Protein AF-A0A132C243-F1 (afdb_monomer_lite)

Sequence (145 aa):
MGDIHWPGAERLWHAFDAANEGDSNLQENRQPAGSPTVVGPYQDGQHPKQIEAVRATGAGSAQVLVYGVVPQVMPALWGISVFRWDSNIRESTILGLVGAGGIGLKLNASMAVLAWDQVTVILLLILTTVVVSEWISAVIRRAII

InterPro domains:
  IPR000515 ABC transporter type 1, transmembrane domain MetI-like [cd06261] (50-132)
  IPR035906 MetI-like superfamily [G3DSA:1.10.3720.10] (44-144)
  IPR035906 MetI-like superfamily [SSF161098] (47-136)

Radius of gyration: 33.77 Å; chains: 1; bounding box: 64×80×65 Å

Secondary structure (DSSP, 8-state):
------TTHHHHHHHHHHHH---GGGTTT---SS------TT-S-S---HHHHHHHTT--HHHHIIIIIHHHHHHHHHHHHHHHHHHHHHHHHHHHHTTS-SHHHHHHHHHHTT-HHHHHHHHHHHHHHHHHHHHHHHHHHHHH-

Structure (mmCIF, N/CA/C/O backbone):
data_AF-A0A132C243-F1
#
_entry.id   AF-A0A132C243-F1
#
loop_
_atom_site.group_PDB
_atom_site.id
_atom_site.type_symbol
_atom_site.label_atom_id
_atom_site.label_alt_id
_atom_site.label_comp_id
_atom_site.label_asym_id
_atom_site.label_entity_id
_atom_site.label_seq_id
_atom_site.pdbx_PDB_ins_code
_atom_site.Cartn_x
_atom_site.Cartn_y
_atom_site.Cartn_z
_atom_site.occupancy
_atom_site.B_iso_or_equiv
_atom_site.auth_seq_id
_atom_site.auth_comp_id
_atom_site.auth_asym_id
_atom_site.auth_atom_id
_atom_site.pdbx_PDB_model_num
ATOM 1 N N . MET A 1 1 ? -38.855 70.342 3.850 1.00 48.38 1 MET A N 1
ATOM 2 C CA . MET A 1 1 ? -37.907 69.213 3.870 1.00 48.38 1 MET A CA 1
ATOM 3 C C . MET A 1 1 ? -38.742 67.968 4.073 1.00 48.38 1 MET A C 1
ATOM 5 O O . MET A 1 1 ? -39.415 67.917 5.085 1.00 48.38 1 MET A O 1
ATOM 9 N N . GLY A 1 2 ? -38.829 67.096 3.067 1.00 49.22 2 GLY A N 1
ATOM 10 C CA . GLY A 1 2 ? -39.725 65.938 3.089 1.00 49.22 2 GLY A CA 1
ATOM 11 C C . GLY A 1 2 ? -39.096 64.760 3.823 1.00 49.22 2 GLY A C 1
ATOM 12 O O . GLY A 1 2 ? -37.981 64.348 3.512 1.00 49.22 2 GLY A O 1
ATOM 13 N N . ASP A 1 3 ? -39.823 64.267 4.807 1.00 59.41 3 ASP A N 1
ATOM 14 C CA . ASP A 1 3 ? -39.499 63.173 5.706 1.00 59.41 3 ASP A CA 1
ATOM 15 C C . ASP A 1 3 ? -39.452 61.864 4.905 1.00 59.41 3 ASP A C 1
ATOM 17 O O . ASP A 1 3 ? -40.457 61.388 4.375 1.00 59.41 3 ASP A O 1
ATOM 21 N N . ILE A 1 4 ? -38.259 61.281 4.778 1.00 62.72 4 ILE A N 1
ATOM 22 C CA . ILE A 1 4 ? -38.074 59.979 4.131 1.00 62.72 4 ILE A CA 1
ATOM 23 C C . ILE A 1 4 ? -38.494 58.904 5.142 1.00 62.72 4 ILE A C 1
ATOM 25 O O . ILE A 1 4 ? -37.678 58.369 5.890 1.00 62.72 4 ILE A O 1
ATOM 29 N N . HIS A 1 5 ? -39.796 58.625 5.200 1.00 68.38 5 HIS A N 1
ATOM 30 C CA . HIS A 1 5 ? -40.377 57.536 5.979 1.00 68.38 5 HIS A CA 1
ATOM 31 C C . HIS A 1 5 ? -40.028 56.192 5.319 1.00 68.38 5 HIS A C 1
ATOM 33 O O . HIS A 1 5 ? -40.632 55.801 4.322 1.00 68.38 5 HIS A O 1
ATOM 39 N N . TRP A 1 6 ? -39.025 55.495 5.858 1.00 70.88 6 TRP A N 1
ATOM 40 C CA . TRP A 1 6 ? -38.677 54.126 5.467 1.00 70.88 6 TRP A CA 1
ATOM 41 C C . TRP A 1 6 ? -39.608 53.121 6.173 1.00 70.88 6 TRP A C 1
ATOM 43 O O . TRP A 1 6 ? -39.522 52.978 7.398 1.00 70.88 6 TRP A O 1
ATOM 53 N N . PRO A 1 7 ? -40.476 52.388 5.445 1.00 68.94 7 PRO A N 1
ATOM 54 C CA . PRO A 1 7 ? -41.415 51.451 6.051 1.00 68.94 7 PRO A CA 1
ATOM 55 C C . PRO A 1 7 ? -40.676 50.302 6.745 1.00 68.94 7 PRO A C 1
ATOM 57 O O . PRO A 1 7 ? -39.995 49.500 6.106 1.00 68.94 7 PRO A O 1
ATOM 60 N N . GLY A 1 8 ? -40.830 50.199 8.065 1.00 70.50 8 GLY A N 1
ATOM 61 C CA . GLY A 1 8 ? -40.246 49.122 8.867 1.00 70.50 8 GLY A CA 1
ATOM 62 C C . GLY A 1 8 ? -38.968 49.472 9.630 1.00 70.50 8 GLY A C 1
ATOM 63 O O . GLY A 1 8 ? -38.463 48.594 10.326 1.00 70.50 8 GLY A O 1
ATOM 64 N N . ALA A 1 9 ? -38.485 50.719 9.574 1.00 73.06 9 ALA A N 1
ATOM 65 C CA . ALA A 1 9 ? -37.389 51.179 10.434 1.00 73.06 9 ALA A CA 1
ATOM 66 C C . ALA A 1 9 ? -37.731 51.032 11.932 1.00 73.06 9 ALA A C 1
ATOM 68 O O . ALA A 1 9 ? -36.889 50.621 12.722 1.00 73.06 9 ALA A O 1
ATOM 69 N N . GLU A 1 10 ? -38.995 51.245 12.305 1.00 76.69 10 GLU A N 1
ATOM 70 C CA . GLU A 1 10 ? -39.507 51.057 13.673 1.00 76.69 10 GLU A CA 1
ATOM 71 C C . GLU A 1 10 ? -39.312 49.623 14.188 1.00 76.69 10 GLU A C 1
ATOM 73 O O . GLU A 1 10 ? -38.980 49.412 15.351 1.00 76.69 10 GLU A O 1
ATOM 78 N N . ARG A 1 11 ? -39.412 48.617 13.307 1.00 75.62 11 ARG A N 1
ATOM 79 C CA . ARG A 1 11 ? -39.174 47.213 13.683 1.00 75.62 11 ARG A CA 1
ATOM 80 C C . ARG A 1 11 ? -37.708 46.936 13.999 1.00 75.62 11 ARG A C 1
ATOM 82 O O . ARG A 1 11 ? -37.425 46.059 14.806 1.00 75.62 11 ARG A O 1
ATOM 89 N N . LEU A 1 12 ? -36.792 47.662 13.361 1.00 72.06 12 LEU A N 1
ATOM 90 C CA . LEU A 1 12 ? -35.359 47.529 13.615 1.00 72.06 12 LEU A CA 1
ATOM 91 C C . LEU A 1 12 ? -34.976 48.193 14.939 1.00 72.06 12 LEU A C 1
ATOM 93 O O . LEU A 1 12 ? -34.175 47.628 15.676 1.00 72.06 12 LEU A O 1
ATOM 97 N N . TRP A 1 13 ? -35.597 49.328 15.271 1.00 69.94 13 TRP A N 1
ATOM 98 C CA . TRP A 1 13 ? -35.396 49.990 16.561 1.00 69.94 13 TRP A CA 1
ATOM 99 C C . TRP A 1 13 ? -35.910 49.138 17.724 1.00 69.94 13 TRP A C 1
ATOM 101 O O . TRP A 1 13 ? -35.157 48.877 18.655 1.00 69.94 13 TRP A O 1
ATOM 111 N N . HIS A 1 14 ? -37.118 48.575 17.617 1.00 68.88 14 HIS A N 1
ATOM 112 C CA . HIS A 1 14 ? -37.644 47.668 18.644 1.00 68.88 14 HIS A CA 1
ATOM 113 C C . HIS A 1 14 ? -36.859 46.353 18.767 1.00 68.88 14 HIS A C 1
ATOM 115 O O . HIS A 1 14 ? -36.723 45.824 19.867 1.00 68.88 14 HIS A O 1
ATOM 121 N N . ALA A 1 15 ? -36.320 45.817 17.665 1.00 67.06 15 ALA A N 1
ATOM 122 C CA . ALA A 1 15 ? -35.469 44.625 17.711 1.00 67.06 15 ALA A CA 1
ATOM 123 C C . ALA A 1 15 ? -34.108 44.903 18.370 1.00 67.06 15 ALA A C 1
ATOM 125 O O . ALA A 1 15 ? -33.545 44.017 19.011 1.00 67.06 15 ALA A O 1
ATOM 126 N N . PHE A 1 16 ? -33.587 46.122 18.217 1.00 69.31 16 PHE A N 1
ATOM 127 C CA . PHE A 1 16 ? -32.362 46.559 18.874 1.00 69.31 16 PHE A CA 1
ATOM 128 C C . PHE A 1 16 ? -32.583 46.823 20.372 1.00 69.31 16 PHE A C 1
ATOM 130 O O . PHE A 1 16 ? -31.788 46.350 21.180 1.00 69.31 16 PHE A O 1
ATOM 137 N N . ASP A 1 17 ? -33.689 47.475 20.750 1.00 70.81 17 ASP A N 1
ATOM 138 C CA . ASP A 1 17 ? -34.053 47.692 22.158 1.00 70.81 17 ASP A CA 1
ATOM 139 C C . ASP A 1 17 ? -34.284 46.366 22.889 1.00 70.81 17 ASP A C 1
ATOM 141 O O . ASP A 1 17 ? -33.701 46.147 23.944 1.00 70.81 17 ASP A O 1
ATOM 145 N N . ALA A 1 18 ? -35.005 45.416 22.283 1.00 64.12 18 ALA A N 1
ATOM 146 C CA . ALA A 1 18 ? -35.213 44.084 22.859 1.00 64.12 18 ALA A CA 1
ATOM 147 C C . ALA A 1 18 ? -33.917 43.258 22.993 1.00 64.12 18 ALA A C 1
ATOM 149 O O . ALA A 1 18 ? -33.842 42.354 23.822 1.00 64.12 18 ALA A O 1
ATOM 150 N N . ALA A 1 19 ? -32.897 43.539 22.175 1.00 67.19 19 ALA A N 1
ATOM 151 C CA . ALA A 1 19 ? -31.582 42.911 22.301 1.00 67.19 19 ALA A CA 1
ATOM 152 C C . ALA A 1 19 ? -30.716 43.562 23.394 1.00 67.19 19 ALA A C 1
ATOM 154 O O . ALA A 1 19 ? -29.785 42.926 23.889 1.00 67.19 19 ALA A O 1
ATOM 155 N N . ASN A 1 20 ? -31.005 44.816 23.755 1.00 63.91 20 ASN A N 1
ATOM 156 C CA . ASN A 1 20 ? -30.242 45.596 24.727 1.00 63.91 20 ASN A CA 1
ATOM 157 C C . ASN A 1 20 ? -30.922 45.657 26.112 1.00 63.91 20 ASN A C 1
ATOM 159 O O . ASN A 1 20 ? -30.259 45.887 27.124 1.00 63.91 20 ASN A O 1
ATOM 163 N N . GLU A 1 21 ? -32.227 45.394 26.177 1.00 70.62 21 GLU A N 1
ATOM 164 C CA . GLU A 1 21 ? -32.988 45.177 27.404 1.00 70.62 21 GLU A CA 1
ATOM 165 C C . GLU A 1 21 ? -32.738 43.757 27.915 1.00 70.62 21 GLU A C 1
ATOM 167 O O . GLU A 1 21 ? -33.419 42.789 27.581 1.00 70.62 21 GLU A O 1
ATOM 172 N N . GLY A 1 22 ? -31.710 43.631 28.753 1.00 65.81 22 GLY A N 1
ATOM 173 C CA . GLY A 1 22 ? -31.485 42.447 29.570 1.00 65.81 22 GLY A CA 1
ATOM 174 C C . GLY A 1 22 ? -32.585 42.291 30.619 1.00 65.81 22 GLY A C 1
ATOM 175 O O . GLY A 1 22 ? -32.364 42.599 31.788 1.00 65.81 22 GLY A O 1
ATOM 176 N N . ASP A 1 23 ? -33.764 41.814 30.216 1.00 59.62 23 ASP A N 1
ATOM 177 C CA . ASP A 1 23 ? -34.828 41.459 31.151 1.00 59.62 23 ASP A CA 1
ATOM 178 C C . ASP A 1 23 ? -34.440 40.176 31.903 1.00 59.62 23 ASP A C 1
ATOM 180 O O . ASP A 1 23 ? -34.613 39.042 31.437 1.00 59.62 23 ASP A O 1
ATOM 184 N N . SER A 1 24 ? -33.876 40.368 33.095 1.00 57.06 24 SER A N 1
ATOM 185 C CA . SER A 1 24 ? -33.484 39.310 34.025 1.00 57.06 24 SER A CA 1
ATOM 186 C C . SER A 1 24 ? -34.663 38.452 34.500 1.00 57.06 24 SER A C 1
ATOM 188 O O . SER A 1 24 ? -34.438 37.402 35.098 1.00 57.06 24 SER A O 1
ATOM 190 N N . ASN A 1 25 ? -35.911 38.841 34.212 1.00 54.59 25 ASN A N 1
ATOM 191 C CA . ASN A 1 25 ? -37.110 38.177 34.723 1.00 54.59 25 ASN A CA 1
ATOM 192 C C . ASN A 1 25 ? -37.681 37.091 33.788 1.00 54.59 25 ASN A C 1
ATOM 194 O O . ASN A 1 25 ? -38.571 36.344 34.193 1.00 54.59 25 ASN A O 1
ATOM 198 N N . LEU A 1 26 ? -37.153 36.915 32.568 1.00 55.47 26 LEU A N 1
ATOM 199 C CA . LEU A 1 26 ? -37.622 35.872 31.629 1.00 55.47 26 LEU A CA 1
ATOM 200 C C . LEU A 1 26 ? -36.968 34.489 31.826 1.00 55.47 26 LEU A C 1
ATOM 202 O O . LEU A 1 26 ? -37.307 33.528 31.118 1.00 55.47 26 LEU A O 1
ATOM 206 N N . GLN A 1 27 ? -36.032 34.381 32.773 1.00 52.34 27 GLN A N 1
ATOM 207 C CA . GLN A 1 27 ? -35.331 33.134 33.104 1.00 52.34 27 GLN A CA 1
ATOM 208 C C . GLN A 1 27 ? -35.818 32.482 34.407 1.00 52.34 27 GLN A C 1
ATOM 210 O O . GLN A 1 27 ? -35.645 31.277 34.569 1.00 52.34 27 GLN A O 1
ATOM 215 N N . GLU A 1 28 ? -36.473 33.224 35.304 1.00 58.25 28 GLU A N 1
ATOM 216 C CA . GLU A 1 28 ? -36.833 32.715 36.637 1.00 58.25 28 GLU A CA 1
ATOM 217 C C . GLU A 1 28 ? -38.142 31.903 36.655 1.00 58.25 28 GLU A C 1
ATOM 219 O O . GLU A 1 28 ? -38.310 31.017 37.486 1.00 58.25 28 GLU A O 1
ATOM 224 N N . ASN A 1 29 ? -39.043 32.110 35.688 1.00 54.16 29 ASN A N 1
ATOM 225 C CA . ASN A 1 29 ? -40.365 31.468 35.672 1.00 54.16 29 ASN A CA 1
ATOM 226 C C . ASN A 1 29 ? -40.594 30.546 34.458 1.00 54.16 29 ASN A C 1
ATOM 228 O O . ASN A 1 29 ? -41.642 30.574 33.814 1.00 54.16 29 ASN A O 1
ATOM 232 N N . ARG A 1 30 ? -39.587 29.736 34.104 1.00 59.97 30 ARG A N 1
ATOM 233 C CA . ARG A 1 30 ? -39.693 28.688 33.065 1.00 59.97 30 ARG A CA 1
ATOM 234 C C . ARG A 1 30 ? -39.241 27.310 33.547 1.00 59.97 30 ARG A C 1
ATOM 236 O O . ARG A 1 30 ? -38.636 26.548 32.797 1.00 59.97 30 ARG A O 1
ATOM 243 N N . GLN A 1 31 ? -39.579 26.955 34.782 1.00 61.28 31 GLN A N 1
ATOM 244 C CA . GLN A 1 31 ? -39.563 25.555 35.207 1.00 61.28 31 GLN A CA 1
ATOM 245 C C . GLN A 1 31 ? -40.964 24.956 35.049 1.00 61.28 31 GLN A C 1
ATOM 247 O O . GLN A 1 31 ? -41.847 25.254 35.851 1.00 61.28 31 GLN A O 1
ATOM 252 N N . PRO A 1 32 ? -41.210 24.125 34.017 1.00 56.03 32 PRO A N 1
ATOM 253 C CA . PRO A 1 32 ? -42.441 23.356 33.957 1.00 56.03 32 PRO A CA 1
ATOM 254 C C . PRO A 1 32 ? -42.432 22.315 35.083 1.00 56.03 32 PRO A C 1
ATOM 256 O O . PRO A 1 32 ? -41.505 21.510 35.202 1.00 56.03 32 PRO A O 1
ATOM 259 N N . ALA A 1 33 ? -43.471 22.339 35.918 1.00 59.31 33 ALA A N 1
ATOM 260 C CA . ALA A 1 33 ? -43.759 21.284 36.878 1.00 59.31 33 ALA A CA 1
ATOM 261 C C . ALA A 1 33 ? -43.896 19.949 36.124 1.00 59.31 33 ALA A C 1
ATOM 263 O O . ALA A 1 33 ? -44.807 19.779 35.315 1.00 59.31 33 ALA A O 1
ATOM 264 N N . GLY A 1 34 ? -42.960 19.030 36.370 1.00 63.50 34 GLY A N 1
ATOM 265 C CA . GLY A 1 34 ? -42.828 17.781 35.621 1.00 63.50 34 GLY A CA 1
ATOM 266 C C . GLY A 1 34 ? -41.849 17.913 34.461 1.00 63.50 34 GLY A C 1
ATOM 267 O O . GLY A 1 34 ? -42.237 17.824 33.299 1.00 63.50 34 GLY A O 1
ATOM 268 N N . SER A 1 35 ? -40.567 18.108 34.772 1.00 51.81 35 SER A N 1
ATOM 269 C CA . SER A 1 35 ? -39.507 17.905 33.792 1.00 51.81 35 SER A CA 1
ATOM 270 C C . SER A 1 35 ? -39.629 16.477 33.246 1.00 51.81 35 SER A C 1
ATOM 272 O O . SER A 1 35 ? -39.547 15.523 34.027 1.00 51.81 35 SER A O 1
ATOM 274 N N . PRO A 1 36 ? -39.811 16.282 31.925 1.00 58.88 36 PRO A N 1
ATOM 275 C CA . PRO A 1 36 ? -39.450 15.011 31.330 1.00 58.88 36 PRO A CA 1
ATOM 276 C C . PRO A 1 36 ? -38.001 14.796 31.750 1.00 58.88 36 PRO A C 1
ATOM 278 O O . PRO A 1 36 ? -37.162 15.676 31.531 1.00 58.88 36 PRO A O 1
ATOM 281 N N . THR A 1 37 ? -37.718 13.685 32.428 1.00 60.38 37 THR A N 1
ATOM 282 C CA . THR A 1 37 ? -36.350 13.203 32.591 1.00 60.38 37 THR A CA 1
ATOM 283 C C . THR A 1 37 ? -35.666 13.422 31.255 1.00 60.38 37 THR A C 1
ATOM 285 O O . THR A 1 37 ? -36.175 12.968 30.232 1.00 60.38 37 THR A O 1
ATOM 288 N N . VAL A 1 38 ? -34.592 14.210 31.234 1.00 56.34 38 VAL A N 1
ATOM 289 C CA . VAL A 1 38 ? -33.822 14.436 30.015 1.00 56.34 38 VAL A CA 1
ATOM 290 C C . VAL A 1 38 ? -33.256 13.073 29.645 1.00 56.34 38 VAL A C 1
ATOM 292 O O 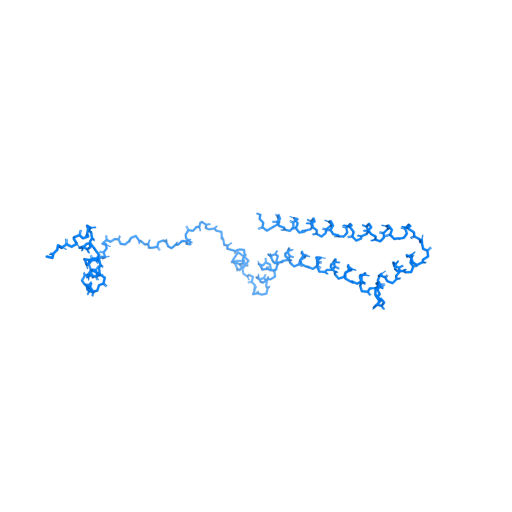. VAL A 1 38 ? -32.222 12.647 30.154 1.00 56.34 38 VAL A O 1
ATOM 295 N N . VAL A 1 39 ? -34.005 12.336 28.828 1.00 59.00 39 VAL A N 1
ATOM 296 C CA . VAL A 1 39 ? -33.573 11.118 28.167 1.00 59.00 39 VAL A CA 1
ATOM 297 C C . VAL A 1 39 ? -32.527 11.615 27.183 1.00 59.00 39 VAL A C 1
ATOM 299 O O . VAL A 1 39 ? -32.838 12.038 26.073 1.00 59.00 39 VAL A O 1
ATOM 302 N N . GLY A 1 40 ? -31.283 11.700 27.657 1.00 60.78 40 GLY A N 1
ATOM 303 C CA . GLY A 1 40 ? -30.151 12.027 26.808 1.00 60.78 40 GLY A CA 1
ATOM 304 C C . GLY A 1 40 ? -30.107 11.055 25.623 1.00 60.78 40 GLY A C 1
ATOM 305 O O . GLY A 1 40 ? -30.584 9.923 25.746 1.00 60.78 40 GLY A O 1
ATOM 306 N N . PRO A 1 41 ? -29.516 11.449 24.487 1.00 57.88 41 PRO A N 1
ATOM 307 C CA . PRO A 1 41 ? -29.538 10.690 23.230 1.00 57.88 41 PRO A CA 1
ATOM 308 C C . PRO A 1 41 ? -28.769 9.348 23.262 1.00 57.88 41 PRO A C 1
ATOM 310 O O . PRO A 1 41 ? -28.444 8.799 22.219 1.00 57.88 41 PRO A O 1
ATOM 313 N N . TYR A 1 42 ? -28.476 8.803 24.446 1.00 60.38 42 TYR A N 1
ATOM 314 C CA . TYR A 1 42 ? -27.812 7.514 24.663 1.00 60.38 42 TYR A CA 1
ATOM 315 C C . TYR A 1 42 ? -28.753 6.433 25.203 1.00 60.38 42 TYR A C 1
ATOM 317 O O . TYR A 1 42 ? -28.296 5.391 25.659 1.00 60.38 42 TYR A O 1
ATOM 325 N N . GLN A 1 43 ? -30.063 6.669 25.174 1.00 53.84 43 GLN A N 1
ATOM 326 C CA . GLN A 1 43 ? -31.062 5.623 25.396 1.00 53.84 43 GLN A CA 1
ATOM 327 C C . GLN A 1 43 ? -31.441 5.026 24.036 1.00 53.84 43 GLN A C 1
ATOM 329 O O . GLN A 1 43 ? -32.598 5.047 23.631 1.00 53.84 43 GLN A O 1
ATOM 334 N N . ASP A 1 44 ? -30.425 4.558 23.310 1.00 48.78 44 ASP A N 1
ATOM 335 C CA . ASP A 1 44 ? -30.596 3.659 22.174 1.00 48.78 44 ASP A CA 1
ATOM 336 C C . ASP A 1 44 ? -30.286 2.236 22.659 1.00 48.78 44 ASP A C 1
ATOM 338 O O . ASP A 1 44 ? -29.408 2.024 23.500 1.00 48.78 44 ASP A O 1
ATOM 342 N N . GLY A 1 45 ? -31.082 1.272 22.215 1.00 49.50 45 GLY A N 1
ATOM 343 C CA . GLY A 1 45 ? -31.177 -0.068 22.777 1.00 49.50 45 GLY A CA 1
ATOM 344 C C . GLY A 1 45 ? -29.835 -0.796 22.865 1.00 49.50 45 GLY A C 1
ATOM 345 O O . GLY A 1 45 ? -29.232 -1.132 21.858 1.00 49.50 45 GLY A O 1
ATOM 346 N N . GLN A 1 46 ? -29.411 -1.069 24.101 1.00 49.03 46 GLN A N 1
ATOM 347 C CA . GLN A 1 46 ? -28.684 -2.263 24.561 1.00 49.03 46 GLN A CA 1
ATOM 348 C C . GLN A 1 46 ? -27.856 -3.025 23.499 1.00 49.03 46 GLN A C 1
ATOM 350 O O . GLN A 1 46 ? -28.043 -4.221 23.290 1.00 49.03 46 GLN A O 1
ATOM 355 N N . HIS A 1 47 ? -26.868 -2.366 22.894 1.00 50.50 47 HIS A N 1
ATOM 356 C CA . HIS A 1 47 ? -25.717 -3.038 22.300 1.00 50.50 47 HIS A CA 1
ATOM 357 C C . HIS A 1 47 ? -24.454 -2.379 22.860 1.00 50.50 47 HIS A C 1
ATOM 359 O O . HIS A 1 47 ? -24.169 -1.232 22.512 1.00 50.50 47 HIS A O 1
ATOM 365 N N . PRO A 1 48 ? -23.704 -3.045 23.760 1.00 58.16 48 PRO A N 1
ATOM 366 C CA . PRO A 1 48 ? -22.452 -2.485 24.255 1.00 58.16 48 PRO A CA 1
ATOM 367 C C . PRO A 1 48 ? -21.536 -2.202 23.061 1.00 58.16 48 PRO A C 1
ATOM 369 O O . PRO A 1 48 ? -21.407 -3.052 22.171 1.00 58.16 48 PRO A O 1
ATOM 372 N N . LYS A 1 49 ? -20.886 -1.025 23.021 1.00 66.06 49 LYS A N 1
ATOM 373 C CA . LYS A 1 49 ? -19.857 -0.765 21.999 1.00 66.06 49 LYS A CA 1
ATOM 374 C C . LYS A 1 49 ? -18.867 -1.931 22.059 1.00 66.06 49 LYS A C 1
ATOM 376 O O . LYS A 1 49 ? -18.574 -2.403 23.150 1.00 66.06 49 LYS A O 1
ATOM 381 N N . GLN A 1 50 ? -18.360 -2.433 20.929 1.00 68.12 50 GLN A N 1
ATOM 382 C CA . GLN A 1 50 ? -17.553 -3.676 20.878 1.00 68.12 50 GLN A CA 1
ATOM 383 C C . GLN A 1 50 ? -16.458 -3.753 21.971 1.00 68.12 50 GLN A C 1
ATOM 385 O O . GLN A 1 50 ? -16.205 -4.811 22.539 1.00 68.12 50 GLN A O 1
ATOM 390 N N . ILE A 1 51 ? -15.879 -2.607 22.338 1.00 69.94 51 ILE A N 1
ATOM 391 C CA . ILE A 1 51 ? -14.913 -2.435 23.433 1.00 69.94 51 ILE A CA 1
ATOM 392 C C . ILE A 1 51 ? -15.528 -2.718 24.825 1.00 69.94 51 ILE A C 1
ATOM 394 O O . ILE A 1 51 ? -14.925 -3.410 25.644 1.00 69.94 51 ILE A O 1
ATOM 398 N N . GLU A 1 52 ? -16.729 -2.208 25.103 1.00 71.88 52 GLU A N 1
ATOM 399 C CA . GLU A 1 52 ? -17.503 -2.463 26.329 1.00 71.88 52 GLU A CA 1
ATOM 400 C C . GLU A 1 52 ? -17.995 -3.910 26.400 1.00 71.88 52 GLU A C 1
ATOM 402 O O . GLU A 1 52 ? -18.014 -4.486 27.485 1.00 71.88 52 GLU A O 1
ATOM 407 N N . ALA A 1 53 ? -18.308 -4.526 25.256 1.00 71.44 53 ALA A N 1
ATOM 408 C CA . ALA A 1 53 ? -18.702 -5.932 25.184 1.00 71.44 53 ALA A CA 1
ATOM 409 C C . ALA A 1 53 ? -17.547 -6.858 25.604 1.00 71.44 53 ALA A C 1
ATOM 411 O O . ALA A 1 53 ? -17.733 -7.741 26.436 1.00 71.44 53 ALA A O 1
ATOM 412 N N . VAL A 1 54 ? -16.332 -6.605 25.098 1.00 73.38 54 VAL A N 1
ATOM 413 C CA . VAL A 1 54 ? -15.117 -7.336 25.504 1.00 73.38 54 VAL A CA 1
ATOM 414 C C . VAL A 1 54 ? -14.778 -7.064 26.973 1.00 73.38 54 VAL A C 1
ATOM 416 O O . VAL A 1 54 ? -14.355 -7.961 27.694 1.00 73.38 54 VAL A O 1
ATOM 419 N N . ARG A 1 55 ? -15.004 -5.844 27.472 1.00 74.75 55 ARG A N 1
ATOM 420 C CA . ARG A 1 55 ? -14.798 -5.530 28.895 1.00 74.75 55 ARG A CA 1
ATOM 421 C C . ARG A 1 55 ? -15.805 -6.252 29.803 1.00 74.75 55 ARG A C 1
ATOM 423 O O . ARG A 1 55 ? -15.427 -6.688 30.888 1.00 74.75 55 ARG A O 1
ATOM 430 N N . ALA A 1 56 ? -17.052 -6.422 29.360 1.00 75.62 56 ALA A N 1
ATOM 431 C CA . ALA A 1 56 ? -18.108 -7.106 30.110 1.00 75.62 56 ALA A CA 1
ATOM 432 C C . ALA A 1 56 ? -17.841 -8.610 30.317 1.00 75.62 56 ALA A C 1
ATOM 434 O O . ALA A 1 56 ? -18.380 -9.193 31.254 1.00 75.62 56 ALA A O 1
ATOM 435 N N . THR A 1 57 ? -16.963 -9.233 29.520 1.00 78.12 57 THR A N 1
ATOM 436 C CA . THR A 1 57 ? -16.532 -10.630 29.727 1.00 78.12 57 THR A CA 1
ATOM 437 C C . THR A 1 57 ? -15.432 -10.782 30.787 1.00 78.12 57 THR A C 1
ATOM 439 O O . THR A 1 57 ? -14.904 -11.878 30.957 1.00 78.12 57 THR A O 1
ATOM 44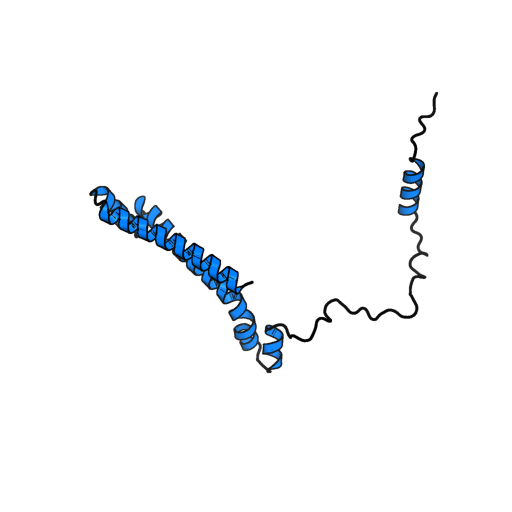2 N N . GLY A 1 58 ? -15.035 -9.702 31.474 1.00 78.56 58 GLY A N 1
ATOM 443 C CA . GLY A 1 58 ? -13.940 -9.708 32.455 1.00 78.56 58 GLY A CA 1
ATOM 444 C C . GLY A 1 58 ? -12.538 -9.600 31.841 1.00 78.56 58 GLY A C 1
ATOM 445 O O . GLY A 1 58 ? -11.550 -9.888 32.514 1.00 78.56 58 GLY A O 1
ATOM 446 N N . ALA A 1 59 ? -12.431 -9.198 30.570 1.00 79.12 59 ALA A N 1
ATOM 447 C CA . ALA A 1 59 ? -11.158 -9.079 29.865 1.00 79.12 59 ALA A CA 1
ATOM 448 C C . ALA A 1 59 ? -10.283 -7.941 30.427 1.00 79.12 59 ALA A C 1
ATOM 450 O O . ALA A 1 59 ? -10.751 -6.822 30.656 1.00 79.12 59 ALA A O 1
ATOM 451 N N . GLY A 1 60 ? -8.983 -8.203 30.600 1.00 83.31 60 GLY A N 1
ATOM 452 C CA . GLY A 1 60 ? -8.011 -7.187 31.019 1.00 83.31 60 GLY A CA 1
ATOM 453 C C . GLY A 1 60 ? -7.766 -6.113 29.948 1.00 83.31 60 GLY A C 1
ATOM 454 O O . GLY A 1 60 ? -8.067 -6.305 28.770 1.00 83.31 60 GLY A O 1
ATOM 455 N N . SER A 1 61 ? -7.160 -4.981 30.322 1.00 79.06 61 SER A N 1
ATOM 456 C CA . SER A 1 61 ? -6.970 -3.819 29.430 1.00 79.06 61 SER A CA 1
ATOM 457 C C . SER A 1 61 ? -6.250 -4.140 28.111 1.00 79.06 61 SER A C 1
ATOM 459 O O . SER A 1 61 ? -6.616 -3.608 27.066 1.00 79.06 61 SER A O 1
ATOM 461 N N . ALA A 1 62 ? -5.265 -5.045 28.131 1.00 82.88 62 ALA A N 1
ATOM 462 C CA . ALA A 1 62 ? -4.565 -5.487 26.922 1.00 82.88 62 ALA A CA 1
ATOM 463 C C . ALA A 1 62 ? -5.469 -6.309 25.986 1.00 82.88 62 ALA A C 1
ATOM 465 O O . ALA A 1 62 ? -5.397 -6.180 24.767 1.00 82.88 62 ALA A O 1
ATOM 466 N N . GLN A 1 63 ? -6.361 -7.121 26.550 1.00 80.38 63 GLN A N 1
ATOM 467 C CA . GLN A 1 63 ? -7.297 -7.947 25.795 1.00 80.38 63 GLN A CA 1
ATOM 468 C C . GLN A 1 63 ? -8.412 -7.085 25.181 1.00 80.38 63 GLN A C 1
ATOM 470 O O . GLN A 1 63 ? -8.783 -7.288 24.031 1.00 80.38 63 GLN A O 1
ATOM 475 N N . VAL A 1 64 ? -8.862 -6.044 25.883 1.00 82.81 64 VAL A N 1
ATOM 476 C CA . VAL A 1 64 ? -9.773 -5.033 25.322 1.00 82.81 64 VAL A CA 1
ATOM 477 C C . VAL A 1 64 ? -9.128 -4.281 24.151 1.00 82.81 64 VAL A C 1
ATOM 479 O O . VAL A 1 64 ? -9.785 -4.044 23.142 1.00 82.81 64 VAL A O 1
ATOM 482 N N . LEU A 1 65 ? -7.836 -3.947 24.231 1.00 81.62 65 LEU A N 1
ATOM 483 C CA . LEU A 1 65 ? -7.125 -3.302 23.123 1.00 81.62 65 LEU A CA 1
ATOM 484 C C . LEU A 1 65 ? -7.026 -4.226 21.898 1.00 81.62 65 LEU A C 1
ATOM 486 O O . LEU A 1 65 ? -7.400 -3.836 20.793 1.00 81.62 65 LEU A O 1
ATOM 490 N N . VAL A 1 66 ? -6.557 -5.460 22.095 1.00 85.69 66 VAL A N 1
ATOM 491 C CA . VAL A 1 66 ? -6.316 -6.418 21.003 1.00 85.69 66 VAL A CA 1
ATOM 492 C C . VAL A 1 66 ? -7.611 -6.931 20.375 1.00 85.69 66 VAL A C 1
ATOM 494 O O . VAL A 1 66 ? -7.662 -7.098 19.166 1.00 85.69 66 VAL A O 1
ATOM 497 N N . TYR A 1 67 ? -8.665 -7.166 21.154 1.00 82.38 67 TYR A N 1
ATOM 498 C CA . TYR A 1 67 ? -9.913 -7.736 20.629 1.00 82.38 67 TYR A CA 1
ATOM 499 C C . TYR A 1 67 ? -11.017 -6.701 20.412 1.00 82.38 67 TYR A C 1
ATOM 501 O O . TYR A 1 67 ? -11.946 -6.958 19.656 1.00 82.38 67 TYR A O 1
ATOM 509 N N . GLY A 1 68 ? -10.920 -5.530 21.041 1.00 80.12 68 GLY A N 1
ATOM 510 C CA . GLY A 1 68 ? -11.876 -4.439 20.866 1.00 80.12 68 GLY A CA 1
ATOM 511 C C . GLY A 1 68 ? -11.437 -3.410 19.828 1.00 80.12 68 GLY A C 1
ATOM 512 O O . GLY A 1 68 ? -12.270 -2.957 19.059 1.00 80.12 68 GLY A O 1
ATOM 513 N N . VAL A 1 69 ? -10.151 -3.039 19.780 1.00 81.12 69 VAL A N 1
ATOM 514 C CA . VAL A 1 69 ? -9.680 -1.889 18.978 1.00 81.12 69 VAL A CA 1
ATOM 515 C C . VAL A 1 69 ? -8.893 -2.320 17.743 1.00 81.12 69 VAL A C 1
ATOM 517 O O . VAL A 1 69 ? -9.156 -1.835 16.645 1.00 81.12 69 VAL A O 1
ATOM 520 N N . VAL A 1 70 ? -7.945 -3.250 17.887 1.00 85.19 70 VAL A N 1
ATOM 521 C CA . VAL A 1 70 ? -7.105 -3.721 16.769 1.00 85.19 70 VAL A CA 1
ATOM 522 C C . VAL A 1 70 ? -7.928 -4.208 15.564 1.00 85.19 70 VAL A C 1
ATOM 524 O O . VAL A 1 70 ? -7.690 -3.692 14.473 1.00 85.19 70 VAL A O 1
ATOM 527 N N . PRO A 1 71 ? -8.920 -5.114 15.688 1.00 83.12 71 PRO A N 1
ATOM 528 C CA . PRO A 1 71 ? -9.689 -5.581 14.532 1.00 83.12 71 PRO A CA 1
ATOM 529 C C . PRO A 1 71 ? -10.447 -4.463 13.804 1.00 83.12 71 PRO A C 1
ATOM 531 O O . PRO A 1 71 ? -10.697 -4.596 12.611 1.00 83.12 71 PRO A O 1
ATOM 534 N N . GLN A 1 72 ? -10.756 -3.350 14.477 1.00 81.88 72 GLN A N 1
ATOM 535 C CA . GLN A 1 72 ? -11.416 -2.197 13.858 1.00 81.88 72 GLN A CA 1
ATOM 536 C C . GLN A 1 72 ? -10.457 -1.385 12.974 1.00 81.88 72 GLN A C 1
ATOM 538 O O . GLN A 1 72 ? -10.857 -0.884 11.926 1.00 81.88 72 GLN A O 1
ATOM 543 N N . VAL A 1 73 ? -9.182 -1.265 13.361 1.00 83.31 73 VAL A N 1
ATOM 544 C CA . VAL A 1 73 ? -8.175 -0.481 12.614 1.00 83.31 73 VAL A CA 1
ATOM 545 C C . VAL A 1 73 ? -7.367 -1.317 11.617 1.00 83.31 73 VAL A C 1
ATOM 547 O O . VAL A 1 73 ? -6.789 -0.771 10.677 1.00 83.31 73 VAL A O 1
ATOM 550 N N . MET A 1 74 ? -7.340 -2.642 11.785 1.00 85.19 74 MET A N 1
ATOM 551 C CA . MET A 1 74 ? -6.600 -3.573 10.925 1.00 85.19 74 MET A CA 1
ATOM 552 C C . MET A 1 74 ? -6.954 -3.466 9.432 1.00 85.19 74 MET A C 1
ATOM 554 O O . MET A 1 74 ? -6.018 -3.413 8.632 1.00 85.19 74 MET A O 1
ATOM 558 N N . PRO A 1 75 ? -8.235 -3.379 9.012 1.00 81.94 75 PRO A N 1
ATOM 559 C CA . PRO A 1 75 ? -8.576 -3.205 7.599 1.00 81.94 75 PRO A CA 1
ATOM 560 C C . PRO A 1 75 ? -7.955 -1.940 6.992 1.00 81.94 75 PRO A C 1
ATOM 562 O O . PRO A 1 75 ? -7.388 -1.989 5.903 1.00 81.94 75 PRO A O 1
ATOM 565 N N . ALA A 1 76 ? -7.983 -0.820 7.721 1.00 82.44 76 ALA A N 1
ATOM 566 C CA . ALA A 1 76 ? -7.390 0.438 7.272 1.00 82.44 76 ALA A CA 1
ATOM 567 C C . ALA A 1 76 ? -5.854 0.361 7.192 1.00 82.44 76 ALA A C 1
ATOM 569 O O . ALA A 1 76 ? -5.258 0.835 6.222 1.00 82.44 76 ALA A O 1
ATOM 570 N N . LEU A 1 77 ? -5.209 -0.278 8.176 1.00 86.88 77 LEU A N 1
ATOM 571 C CA . LEU A 1 77 ? -3.757 -0.487 8.183 1.00 86.88 77 LEU A CA 1
ATOM 572 C C . LEU A 1 77 ? -3.291 -1.366 7.020 1.00 86.88 77 LEU A C 1
ATOM 574 O O . LEU A 1 77 ? -2.270 -1.066 6.399 1.00 86.88 77 LEU A O 1
ATOM 578 N N . TRP A 1 78 ? -4.034 -2.422 6.688 1.00 85.50 78 TRP A N 1
ATOM 579 C CA . TRP A 1 78 ? -3.731 -3.246 5.519 1.00 85.50 78 TRP A CA 1
ATOM 580 C C . TRP A 1 78 ? -3.841 -2.451 4.219 1.00 85.50 78 TRP A C 1
ATOM 582 O O . TRP A 1 78 ? -2.919 -2.501 3.406 1.00 85.50 78 TRP A O 1
ATOM 592 N N . GLY A 1 79 ? -4.899 -1.653 4.056 1.00 82.81 79 GLY A N 1
ATOM 593 C CA . GLY A 1 79 ? -5.071 -0.809 2.870 1.00 82.81 79 GLY A CA 1
ATOM 594 C C . GLY A 1 79 ? -3.933 0.173 2.674 1.00 82.81 79 GLY A C 1
ATOM 595 O O . GLY A 1 79 ? -3.334 0.225 1.601 1.00 82.81 79 GLY A O 1
ATOM 596 N N . ILE A 1 80 ? -3.581 0.905 3.733 1.00 83.69 80 ILE A N 1
ATOM 597 C CA . ILE A 1 80 ? -2.517 1.904 3.642 1.00 83.69 80 ILE A CA 1
ATOM 598 C C . ILE A 1 80 ? -1.144 1.255 3.432 1.00 83.69 80 ILE A C 1
ATOM 600 O O . ILE A 1 80 ? -0.308 1.806 2.722 1.00 83.69 80 ILE A O 1
ATOM 604 N N . SER A 1 81 ? -0.910 0.068 3.999 1.00 89.06 81 SER A N 1
ATOM 605 C CA . SER A 1 81 ? 0.353 -0.659 3.834 1.00 89.06 81 SER A CA 1
ATOM 606 C C . SER A 1 81 ? 0.537 -1.154 2.402 1.00 89.06 81 SER A C 1
ATOM 608 O O . SER A 1 81 ? 1.603 -0.949 1.823 1.00 89.06 81 SER A O 1
ATOM 610 N N . VAL A 1 82 ? -0.502 -1.754 1.810 1.00 85.81 82 VAL A N 1
ATOM 611 C CA . VAL A 1 82 ? -0.447 -2.237 0.422 1.00 85.81 82 VAL A CA 1
ATOM 612 C C . VAL A 1 82 ? -0.309 -1.075 -0.557 1.00 85.81 82 VAL A C 1
ATOM 614 O O . VAL A 1 82 ? 0.550 -1.126 -1.436 1.00 85.81 82 VAL A O 1
ATOM 617 N N . PHE A 1 83 ? -1.079 -0.001 -0.362 1.00 82.50 83 PHE A N 1
ATOM 618 C CA . PHE A 1 83 ? -0.974 1.208 -1.177 1.00 82.50 83 PHE A CA 1
ATOM 619 C C . PHE A 1 83 ? 0.448 1.790 -1.157 1.00 82.50 83 PHE A C 1
ATOM 621 O O . PHE A 1 83 ? 1.027 2.079 -2.204 1.00 82.50 83 PHE A O 1
ATOM 628 N N . ARG A 1 84 ? 1.052 1.919 0.033 1.00 88.56 84 ARG A N 1
ATOM 629 C CA . ARG A 1 84 ? 2.423 2.436 0.163 1.00 88.56 84 ARG A CA 1
ATOM 630 C C . ARG A 1 84 ? 3.457 1.507 -0.463 1.00 88.56 84 ARG A C 1
ATOM 632 O O . ARG A 1 84 ? 4.413 1.990 -1.061 1.00 88.56 84 ARG A O 1
ATOM 639 N N . TRP A 1 85 ? 3.288 0.195 -0.326 1.00 88.69 85 TRP A N 1
ATOM 640 C CA . TRP A 1 85 ? 4.184 -0.777 -0.947 1.00 88.69 85 TRP A CA 1
ATOM 641 C C . TRP A 1 85 ? 4.150 -0.697 -2.483 1.00 88.69 85 TRP A C 1
ATOM 643 O O . TRP A 1 85 ? 5.220 -0.654 -3.091 1.00 88.69 85 TRP A O 1
ATOM 653 N N . ASP A 1 86 ? 2.966 -0.580 -3.101 1.00 84.69 86 ASP A N 1
ATOM 654 C CA . ASP A 1 86 ? 2.837 -0.352 -4.554 1.00 84.69 86 ASP A CA 1
ATOM 655 C C . ASP A 1 86 ? 3.519 0.954 -4.989 1.00 84.69 86 ASP A C 1
ATOM 657 O O . ASP A 1 86 ? 4.337 0.954 -5.914 1.00 84.69 86 ASP A O 1
ATOM 661 N N . SER A 1 87 ? 3.242 2.063 -4.292 1.00 84.38 87 SER A N 1
ATOM 662 C CA . SER A 1 87 ? 3.836 3.363 -4.637 1.00 84.38 87 SER A CA 1
ATOM 663 C C . SER A 1 87 ? 5.360 3.314 -4.576 1.00 84.38 87 SER A C 1
ATOM 665 O O . SER A 1 87 ? 6.029 3.735 -5.518 1.00 84.38 87 SER A O 1
ATOM 667 N N . ASN A 1 88 ? 5.919 2.698 -3.531 1.00 90.19 88 ASN A N 1
ATOM 668 C CA . ASN A 1 88 ? 7.366 2.558 -3.379 1.00 90.19 88 ASN A CA 1
ATOM 669 C C . ASN A 1 88 ? 8.005 1.777 -4.544 1.00 90.19 88 ASN A C 1
ATOM 671 O O . ASN A 1 88 ? 9.113 2.104 -4.970 1.00 90.19 88 ASN A O 1
ATOM 675 N N . ILE A 1 89 ? 7.325 0.763 -5.090 1.00 85.81 89 ILE A N 1
ATOM 676 C CA . ILE A 1 89 ? 7.799 -0.004 -6.257 1.00 85.81 89 ILE A CA 1
ATOM 677 C C . ILE A 1 89 ? 7.804 0.861 -7.521 1.00 85.81 89 ILE A C 1
ATOM 679 O O . ILE A 1 89 ? 8.770 0.845 -8.295 1.00 85.81 89 ILE A O 1
ATOM 683 N N . ARG A 1 90 ? 6.741 1.639 -7.734 1.00 85.31 90 ARG A N 1
ATOM 684 C CA . ARG A 1 90 ? 6.623 2.551 -8.878 1.00 85.31 90 ARG A CA 1
ATOM 685 C C . ARG A 1 90 ? 7.674 3.653 -8.818 1.00 85.31 90 ARG A C 1
ATOM 687 O O . ARG A 1 90 ? 8.396 3.867 -9.789 1.00 85.31 90 ARG A O 1
ATOM 694 N N . GLU A 1 91 ? 7.802 4.297 -7.665 1.00 87.62 91 GLU A N 1
ATOM 695 C CA . GLU A 1 91 ? 8.806 5.327 -7.404 1.00 87.62 91 GLU A CA 1
ATOM 696 C C . GLU A 1 91 ? 10.223 4.770 -7.566 1.00 87.62 91 GLU A C 1
ATOM 698 O O . GLU A 1 91 ? 11.040 5.384 -8.246 1.00 87.62 91 GLU A O 1
ATOM 703 N N . SER A 1 92 ? 10.502 3.560 -7.063 1.00 89.56 92 SER A N 1
ATOM 704 C CA . SER A 1 92 ? 11.787 2.880 -7.285 1.00 89.56 92 SER A CA 1
ATOM 705 C C . SER A 1 92 ? 12.060 2.601 -8.765 1.00 89.56 92 SER A C 1
ATOM 707 O O . SER A 1 92 ? 13.207 2.667 -9.204 1.00 89.56 92 SER A O 1
ATOM 709 N N . THR A 1 93 ? 11.029 2.321 -9.564 1.00 86.31 93 THR A N 1
ATOM 710 C CA . THR A 1 93 ? 11.191 2.131 -11.010 1.00 86.31 93 THR A CA 1
ATOM 711 C C . THR A 1 93 ? 11.540 3.448 -11.702 1.00 86.31 93 THR A C 1
ATOM 713 O O . THR A 1 93 ? 12.475 3.481 -12.497 1.00 86.31 93 THR A O 1
ATOM 716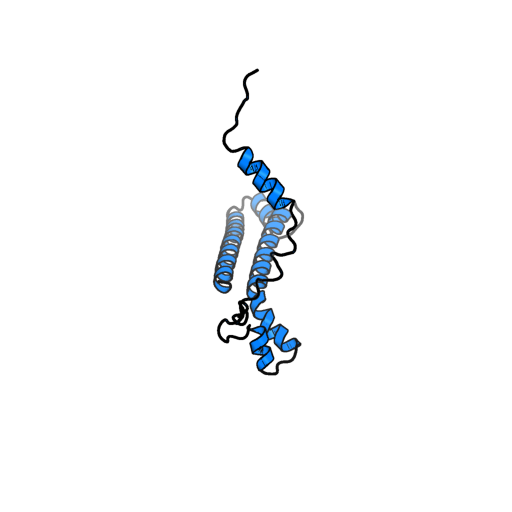 N N . ILE A 1 94 ? 10.865 4.548 -11.355 1.00 84.06 94 ILE A N 1
ATOM 717 C CA . ILE A 1 94 ? 11.164 5.888 -11.888 1.00 84.06 94 ILE A CA 1
ATOM 718 C C . ILE A 1 94 ? 12.582 6.325 -11.488 1.00 84.06 94 ILE A C 1
ATOM 720 O O . ILE A 1 94 ? 13.365 6.755 -12.335 1.00 84.06 94 ILE A O 1
ATOM 724 N N . LEU A 1 95 ? 12.946 6.151 -10.214 1.00 89.25 95 LEU A N 1
ATOM 725 C CA . LEU A 1 95 ? 14.283 6.449 -9.696 1.00 89.25 95 LEU A CA 1
ATOM 726 C C . LEU A 1 95 ? 15.367 5.565 -10.339 1.00 89.25 95 LEU A C 1
ATOM 728 O O . LEU A 1 95 ? 16.477 6.025 -10.611 1.00 89.25 95 LEU A O 1
ATOM 732 N N . GLY A 1 96 ? 15.048 4.312 -10.658 1.00 86.44 96 GLY A N 1
ATOM 733 C CA . GLY A 1 96 ? 15.962 3.418 -11.362 1.00 86.44 96 GLY A CA 1
ATOM 734 C C . GLY A 1 96 ? 16.249 3.835 -12.804 1.00 86.44 96 GLY A C 1
ATOM 735 O O . GLY A 1 96 ? 17.358 3.601 -13.275 1.00 86.44 96 GLY A O 1
ATOM 736 N N . LEU A 1 97 ? 15.310 4.501 -13.487 1.00 82.44 97 LEU A N 1
ATOM 737 C CA . LEU A 1 97 ? 15.536 5.040 -14.835 1.00 82.44 97 LEU A CA 1
ATOM 738 C C . LEU A 1 97 ? 16.533 6.209 -14.838 1.00 82.44 97 LEU A C 1
ATOM 740 O O . LEU A 1 97 ? 17.335 6.317 -15.760 1.00 82.44 97 LEU A O 1
ATOM 744 N N . VAL A 1 98 ? 16.530 7.050 -13.796 1.00 82.00 98 VAL A N 1
ATOM 745 C CA . VAL A 1 98 ? 17.487 8.167 -13.648 1.00 82.00 98 VAL A CA 1
ATOM 746 C C . VAL A 1 98 ? 18.847 7.736 -13.075 1.00 82.00 98 VAL A C 1
ATOM 748 O O . VAL A 1 98 ? 19.722 8.574 -12.875 1.00 82.00 98 VAL A O 1
ATOM 751 N N . GLY A 1 99 ? 19.047 6.436 -12.821 1.00 79.81 99 GLY A N 1
ATOM 752 C CA . GLY A 1 99 ? 20.322 5.869 -12.370 1.00 79.81 99 GLY A CA 1
ATOM 753 C C . GLY A 1 9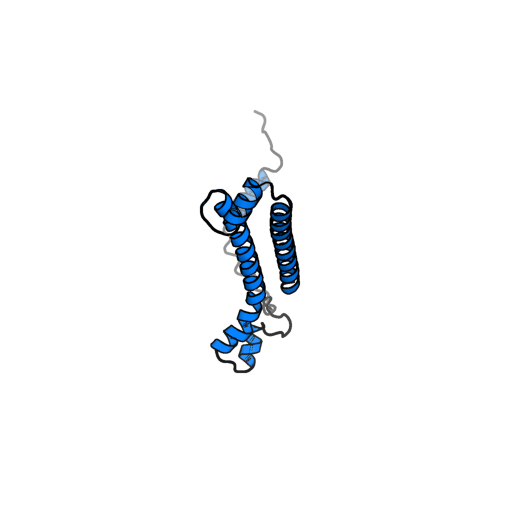9 ? 20.479 5.717 -10.853 1.00 79.81 99 GLY A C 1
ATOM 754 O O . GLY A 1 99 ? 21.553 5.338 -10.397 1.00 79.81 99 GLY A O 1
ATOM 755 N N . ALA A 1 100 ? 19.427 5.949 -10.061 1.00 84.88 100 ALA A N 1
ATOM 756 C CA . ALA A 1 100 ? 19.487 5.852 -8.598 1.00 84.88 100 ALA A CA 1
ATOM 757 C C . ALA A 1 100 ? 19.434 4.406 -8.050 1.00 84.88 100 ALA A C 1
ATOM 759 O O . ALA A 1 100 ? 19.546 4.207 -6.841 1.00 84.88 100 ALA A O 1
ATOM 760 N N . GLY A 1 101 ? 19.279 3.389 -8.911 1.00 81.94 101 GLY A N 1
ATOM 76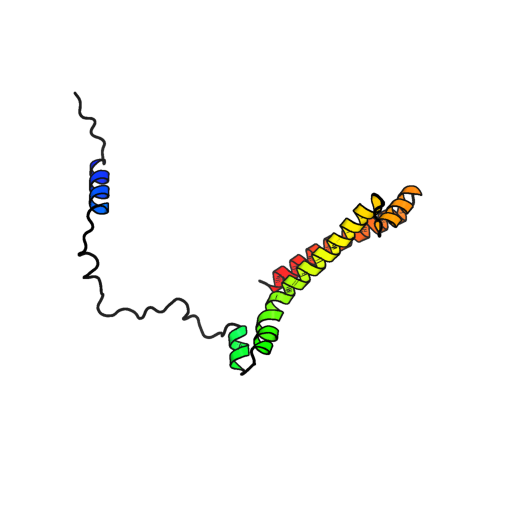1 C CA . GLY A 1 101 ? 19.195 1.980 -8.502 1.00 81.94 101 GLY A CA 1
ATOM 762 C C . GLY A 1 101 ? 17.788 1.371 -8.566 1.00 81.94 101 GLY A C 1
ATOM 763 O O . GLY A 1 101 ? 16.800 2.067 -8.770 1.00 81.94 101 GLY A O 1
ATOM 764 N N . GLY A 1 102 ? 17.682 0.050 -8.383 1.00 85.88 102 GLY A N 1
ATOM 765 C CA . GLY A 1 102 ? 16.395 -0.656 -8.279 1.00 85.88 102 GLY A CA 1
ATOM 766 C C . GLY A 1 102 ? 15.882 -1.285 -9.580 1.00 85.88 102 GLY A C 1
ATOM 767 O O . GLY A 1 102 ? 16.633 -1.524 -10.526 1.00 85.88 102 GLY A O 1
ATOM 768 N N . ILE A 1 103 ? 14.581 -1.596 -9.615 1.00 81.69 103 ILE A N 1
ATOM 769 C CA . ILE A 1 103 ? 13.929 -2.344 -10.712 1.00 81.69 103 ILE A CA 1
ATOM 770 C C . ILE A 1 103 ? 13.994 -1.576 -12.044 1.00 81.69 103 ILE A C 1
ATOM 772 O O . ILE A 1 103 ? 14.127 -2.181 -13.109 1.00 81.69 103 ILE A O 1
ATOM 776 N N . GLY A 1 104 ? 13.990 -0.240 -11.971 1.00 81.38 104 GLY A N 1
ATOM 777 C CA . GLY A 1 104 ? 14.110 0.650 -13.125 1.00 81.38 104 GLY A CA 1
ATOM 778 C C . GLY A 1 104 ? 15.444 0.558 -13.864 1.00 81.38 104 GLY A C 1
ATOM 779 O O . GLY A 1 104 ? 15.474 0.813 -15.063 1.00 81.38 104 GLY A O 1
ATOM 780 N N . LEU A 1 105 ? 16.530 0.109 -13.218 1.00 83.50 105 LEU A N 1
ATOM 781 C CA . LEU A 1 105 ? 17.805 -0.115 -13.914 1.00 83.50 105 LEU A CA 1
ATOM 782 C C . LEU A 1 105 ? 17.688 -1.222 -14.966 1.00 83.50 105 LEU A C 1
ATOM 784 O O . LEU A 1 105 ? 18.232 -1.095 -16.062 1.00 83.50 105 LEU A O 1
ATOM 788 N N . LYS A 1 106 ? 16.959 -2.299 -14.646 1.00 77.44 106 LYS A N 1
ATOM 789 C CA . LYS A 1 106 ? 16.716 -3.397 -15.591 1.00 77.44 106 LYS A CA 1
ATOM 790 C C . LYS A 1 106 ? 15.833 -2.929 -16.743 1.00 77.44 106 LYS A C 1
ATOM 792 O O . LYS A 1 106 ? 16.158 -3.214 -17.886 1.00 77.44 106 LYS A O 1
ATOM 797 N N . LEU A 1 107 ? 14.788 -2.148 -16.450 1.00 75.12 107 LEU A N 1
ATOM 798 C CA . LEU A 1 107 ? 13.938 -1.533 -17.475 1.00 75.12 107 LEU A CA 1
ATOM 799 C C . LEU A 1 107 ? 14.748 -0.638 -18.424 1.00 75.12 107 LEU A C 1
ATOM 801 O O . LEU A 1 107 ? 14.617 -0.755 -19.640 1.00 75.12 107 LEU A O 1
ATOM 805 N N . ASN A 1 108 ? 15.600 0.233 -17.875 1.00 78.75 108 ASN A N 1
ATOM 806 C CA . ASN A 1 108 ? 16.433 1.133 -18.668 1.00 78.75 108 ASN A CA 1
ATOM 807 C C . ASN A 1 108 ? 17.409 0.359 -19.565 1.00 78.75 108 ASN A C 1
ATOM 809 O O . ASN A 1 108 ? 17.549 0.674 -20.744 1.00 78.75 108 ASN A O 1
ATOM 813 N N . ALA A 1 109 ? 18.038 -0.693 -19.029 1.00 77.38 109 ALA A N 1
ATOM 814 C CA . ALA A 1 109 ? 18.921 -1.566 -19.798 1.00 77.38 109 ALA A CA 1
ATOM 815 C C . ALA A 1 109 ? 18.180 -2.271 -20.948 1.00 77.38 109 ALA A C 1
ATOM 817 O O . ALA A 1 109 ? 18.701 -2.326 -22.058 1.00 77.38 109 ALA A O 1
ATOM 818 N N . SER A 1 110 ? 16.952 -2.750 -20.716 1.00 74.06 110 SER A N 1
ATOM 819 C CA . SER A 1 110 ? 16.100 -3.360 -21.748 1.00 74.06 110 SER A CA 1
ATOM 820 C C . SER A 1 110 ? 15.676 -2.368 -22.837 1.00 74.06 110 SER A C 1
ATOM 822 O O . SER A 1 110 ? 15.696 -2.715 -24.018 1.00 74.06 110 SER A O 1
ATOM 824 N N . MET A 1 111 ? 15.335 -1.126 -22.469 1.00 74.94 111 MET A N 1
ATOM 825 C CA . MET A 1 111 ? 15.037 -0.059 -23.438 1.00 74.94 111 MET A CA 1
ATOM 826 C C . MET A 1 111 ? 16.263 0.297 -24.283 1.00 74.94 111 MET A C 1
ATOM 828 O O . MET A 1 111 ? 16.140 0.472 -25.494 1.00 74.94 111 MET A O 1
ATOM 832 N N . ALA A 1 112 ? 17.448 0.346 -23.667 1.00 73.12 112 ALA A N 1
ATOM 833 C CA . ALA A 1 112 ? 18.699 0.666 -24.352 1.00 73.12 112 ALA A CA 1
ATOM 834 C C . ALA A 1 112 ? 19.078 -0.358 -25.439 1.00 73.12 112 ALA A C 1
ATOM 836 O O . ALA A 1 112 ? 19.742 0.003 -26.408 1.00 73.12 112 ALA A O 1
ATOM 837 N N . VAL A 1 113 ? 18.635 -1.614 -25.308 1.00 82.06 113 VAL A N 1
ATOM 838 C CA . VAL A 1 113 ? 18.854 -2.681 -26.303 1.00 82.06 113 VAL A CA 1
ATOM 839 C C . VAL A 1 113 ? 17.634 -2.952 -27.194 1.00 82.06 113 VAL A C 1
ATOM 841 O O . VAL A 1 113 ? 17.616 -3.955 -27.901 1.00 82.06 113 VAL A O 1
ATOM 844 N N . LEU A 1 114 ? 16.614 -2.080 -27.175 1.00 76.19 114 LEU A N 1
ATOM 845 C CA . LEU A 1 114 ? 15.365 -2.228 -27.944 1.00 76.19 114 LEU A CA 1
ATOM 846 C C . LEU A 1 114 ? 14.601 -3.542 -27.656 1.00 76.19 114 LEU A C 1
ATOM 848 O O . LEU A 1 114 ? 13.869 -4.045 -28.510 1.00 76.19 114 LEU A O 1
ATOM 852 N N . ALA A 1 115 ? 14.729 -4.101 -26.447 1.00 80.69 115 ALA A N 1
ATOM 853 C CA . ALA A 1 115 ? 14.006 -5.301 -26.020 1.00 80.69 115 ALA A CA 1
ATOM 854 C C . ALA A 1 115 ? 12.563 -4.962 -25.595 1.00 80.69 115 ALA A C 1
ATOM 856 O O . ALA A 1 115 ? 12.225 -4.959 -24.407 1.00 80.69 115 ALA A O 1
ATOM 857 N N . TRP A 1 116 ? 11.705 -4.669 -26.576 1.00 80.25 116 TRP A N 1
ATOM 858 C CA . TRP A 1 116 ? 10.310 -4.246 -26.372 1.00 80.25 116 TRP A CA 1
ATOM 859 C C . TRP A 1 116 ? 9.459 -5.244 -25.572 1.00 80.25 116 TRP A C 1
ATOM 861 O O . TRP A 1 116 ? 8.562 -4.828 -24.834 1.00 80.25 116 TRP A O 1
ATOM 871 N N . ASP A 1 117 ? 9.786 -6.537 -25.625 1.00 81.31 117 ASP A N 1
ATOM 872 C CA . ASP A 1 117 ? 9.121 -7.573 -24.827 1.00 81.31 117 ASP A CA 1
ATOM 873 C C . ASP A 1 117 ? 9.299 -7.331 -23.320 1.00 81.31 117 ASP A C 1
ATOM 875 O O . ASP A 1 117 ? 8.332 -7.336 -22.558 1.00 81.31 117 ASP A O 1
ATOM 879 N N . GLN A 1 118 ? 10.527 -7.038 -22.875 1.00 77.31 118 GLN A N 1
ATOM 880 C CA . GLN A 1 118 ? 10.813 -6.761 -21.462 1.00 77.31 118 GLN A CA 1
ATOM 881 C C . GLN A 1 118 ? 10.163 -5.460 -20.987 1.00 77.31 118 GLN A C 1
ATOM 883 O O . GLN A 1 118 ? 9.640 -5.403 -19.874 1.00 77.31 118 GLN A O 1
ATOM 888 N N . VAL A 1 119 ? 10.158 -4.430 -21.835 1.00 81.00 119 VAL A N 1
ATOM 889 C CA . VAL A 1 119 ? 9.508 -3.146 -21.537 1.00 81.00 119 VAL A CA 1
ATOM 890 C C . VAL A 1 119 ? 8.009 -3.346 -21.313 1.00 81.00 119 VAL A C 1
ATOM 892 O O . VAL A 1 119 ? 7.457 -2.866 -20.322 1.00 81.00 119 VAL A O 1
ATOM 895 N N . THR A 1 120 ? 7.361 -4.117 -22.188 1.00 84.81 120 THR A N 1
ATOM 896 C CA . THR A 1 120 ? 5.923 -4.400 -22.112 1.00 84.81 120 THR A CA 1
ATOM 897 C C . THR A 1 120 ? 5.568 -5.186 -20.851 1.00 84.81 120 THR A C 1
ATOM 899 O O . THR A 1 120 ? 4.596 -4.851 -20.176 1.00 84.81 120 THR A O 1
ATOM 902 N N . VAL A 1 121 ? 6.377 -6.184 -20.476 1.00 85.56 121 VAL A N 1
ATOM 903 C CA . VAL A 1 121 ? 6.181 -6.955 -19.235 1.00 85.56 121 VAL A CA 1
ATOM 904 C C . VAL A 1 121 ? 6.263 -6.058 -17.998 1.00 85.56 121 VAL A C 1
ATOM 906 O O . VAL A 1 121 ? 5.424 -6.168 -17.105 1.00 85.56 121 VAL A O 1
ATOM 909 N N . ILE A 1 122 ? 7.235 -5.144 -17.941 1.00 81.75 122 ILE A N 1
ATOM 910 C CA . ILE A 1 122 ? 7.396 -4.231 -16.800 1.00 81.75 122 ILE A CA 1
ATOM 911 C C . ILE A 1 122 ? 6.235 -3.228 -16.729 1.00 81.75 122 ILE A C 1
ATOM 913 O O . ILE A 1 122 ? 5.715 -2.972 -15.643 1.00 81.75 122 ILE A O 1
ATOM 917 N N . LEU A 1 123 ? 5.771 -2.711 -17.871 1.00 83.88 123 LEU A N 1
ATOM 918 C CA . LEU A 1 123 ? 4.586 -1.850 -17.929 1.00 83.88 123 LEU A CA 1
ATOM 919 C C . LEU A 1 123 ? 3.317 -2.578 -17.469 1.00 83.88 123 LEU A C 1
ATOM 921 O O . LEU A 1 123 ? 2.566 -2.038 -16.656 1.00 83.88 123 LEU A O 1
ATOM 925 N N . LEU A 1 124 ? 3.094 -3.809 -17.939 1.00 88.38 124 LEU A N 1
ATOM 926 C CA . LEU A 1 124 ? 1.959 -4.636 -17.518 1.00 88.38 124 LEU A CA 1
ATOM 927 C C . LEU A 1 124 ? 2.002 -4.946 -16.023 1.00 88.38 124 LEU A C 1
ATOM 929 O O . LEU A 1 124 ? 0.960 -4.932 -15.370 1.00 88.38 124 LEU A O 1
ATOM 933 N N . LEU A 1 125 ? 3.192 -5.190 -15.471 1.00 85.12 125 LEU A N 1
ATOM 934 C CA . LEU A 1 125 ? 3.372 -5.412 -14.042 1.00 85.12 125 LEU A CA 1
ATOM 935 C C . LEU A 1 125 ? 2.934 -4.179 -13.241 1.00 85.12 125 LEU A C 1
ATOM 937 O O . LEU A 1 125 ? 2.084 -4.305 -12.367 1.00 85.12 125 LEU A O 1
ATOM 941 N N . ILE A 1 126 ? 3.433 -2.987 -13.586 1.00 83.88 126 ILE A N 1
ATOM 942 C CA . ILE A 1 126 ? 3.051 -1.731 -12.915 1.00 83.88 126 ILE A CA 1
ATOM 943 C C . ILE A 1 126 ? 1.544 -1.482 -13.029 1.00 83.88 126 ILE A C 1
ATOM 945 O O . ILE A 1 126 ? 0.907 -1.124 -12.039 1.00 83.88 126 ILE A O 1
ATOM 949 N N . LEU A 1 127 ? 0.965 -1.674 -14.219 1.00 87.75 127 LEU A N 1
ATOM 950 C CA . LEU A 1 127 ? -0.472 -1.513 -14.447 1.00 87.75 127 LEU A CA 1
ATOM 951 C C . LEU A 1 127 ? -1.289 -2.467 -13.570 1.00 87.75 127 LEU A C 1
ATOM 953 O O . LEU A 1 127 ? -2.249 -2.049 -12.927 1.00 87.75 127 LEU A O 1
ATOM 957 N N . THR A 1 128 ? -0.885 -3.736 -13.512 1.00 86.44 128 THR A N 1
ATOM 958 C CA . THR A 1 128 ? -1.546 -4.747 -12.683 1.00 86.44 128 THR A CA 1
ATOM 959 C C . THR A 1 128 ? -1.501 -4.349 -11.211 1.00 86.44 128 THR A C 1
ATOM 961 O O . THR A 1 128 ? -2.525 -4.419 -10.534 1.00 86.44 128 THR A O 1
ATOM 964 N N . THR A 1 129 ? -0.360 -3.860 -10.718 1.00 81.69 129 THR A N 1
ATOM 965 C CA . THR A 1 129 ? -0.245 -3.439 -9.317 1.00 81.69 129 THR A CA 1
ATOM 966 C C . THR A 1 129 ? -1.123 -2.221 -8.991 1.00 81.69 129 THR A C 1
ATOM 968 O O . THR A 1 129 ? -1.755 -2.225 -7.935 1.00 81.69 129 THR A O 1
ATOM 971 N N . VAL A 1 130 ? -1.290 -1.251 -9.914 1.00 83.75 130 VAL A N 1
ATOM 972 C CA . VAL A 1 130 ? -2.287 -0.159 -9.757 1.00 83.75 130 VAL A CA 1
ATOM 973 C C . VAL A 1 130 ? -3.682 -0.738 -9.551 1.00 83.75 130 VAL A C 1
ATOM 975 O O . VAL A 1 130 ? -4.365 -0.400 -8.590 1.00 83.75 130 VAL A O 1
ATOM 978 N N . VAL A 1 131 ? -4.113 -1.612 -10.463 1.00 87.25 131 VAL A N 1
ATOM 979 C CA . VAL A 1 131 ? -5.480 -2.150 -10.471 1.00 87.25 131 VAL A CA 1
ATOM 980 C C . VAL A 1 131 ? -5.757 -2.950 -9.200 1.00 87.25 131 VAL A C 1
ATOM 982 O O . VAL A 1 131 ? -6.827 -2.822 -8.608 1.00 87.25 131 VAL A O 1
ATOM 985 N N . VAL A 1 132 ? -4.783 -3.740 -8.744 1.00 84.94 132 VAL A N 1
ATOM 986 C CA . VAL A 1 132 ? -4.883 -4.485 -7.484 1.00 84.94 132 VAL A CA 1
ATOM 987 C C . VAL A 1 132 ? -4.989 -3.534 -6.288 1.00 84.94 132 VAL A C 1
ATOM 989 O O . VAL A 1 132 ? -5.814 -3.766 -5.407 1.00 84.94 132 VAL A O 1
ATOM 992 N N . SER A 1 133 ? -4.212 -2.449 -6.262 1.00 78.81 133 SER A N 1
ATOM 993 C CA . SER A 1 133 ? -4.259 -1.437 -5.196 1.00 78.81 133 SER A CA 1
ATOM 994 C C . SER A 1 133 ? -5.627 -0.739 -5.111 1.00 78.81 133 SER A C 1
ATOM 996 O O . SER A 1 133 ? -6.213 -0.622 -4.028 1.00 78.81 133 SER A O 1
ATOM 998 N N . GLU A 1 134 ? -6.194 -0.360 -6.258 1.00 80.38 134 GLU A N 1
ATOM 999 C CA . GLU A 1 134 ? -7.545 0.209 -6.359 1.00 80.38 134 GLU A CA 1
ATOM 1000 C C . GLU A 1 134 ? -8.619 -0.790 -5.899 1.00 80.38 134 GLU A C 1
ATOM 1002 O O . GLU A 1 134 ? -9.525 -0.448 -5.133 1.00 80.38 134 GLU A O 1
ATOM 1007 N N . TRP A 1 135 ? -8.495 -2.060 -6.301 1.00 83.88 135 TRP A N 1
ATOM 1008 C CA . TRP A 1 135 ? -9.416 -3.118 -5.884 1.00 83.88 135 TRP A CA 1
ATOM 1009 C C . TRP A 1 135 ? -9.378 -3.353 -4.370 1.00 83.88 135 TRP A C 1
ATOM 1011 O O . TRP A 1 135 ? -10.428 -3.426 -3.731 1.00 83.88 135 TRP A O 1
ATOM 1021 N N . ILE A 1 136 ? -8.186 -3.399 -3.772 1.00 77.56 136 ILE A N 1
ATOM 1022 C CA . ILE A 1 136 ? -8.015 -3.546 -2.321 1.00 77.56 136 ILE A CA 1
ATOM 1023 C C . ILE A 1 136 ? -8.635 -2.357 -1.582 1.00 77.56 136 ILE A C 1
ATOM 1025 O O . ILE A 1 136 ? -9.357 -2.557 -0.602 1.00 77.56 136 ILE A O 1
ATOM 1029 N N . SER A 1 137 ? -8.443 -1.133 -2.081 1.00 68.56 137 SER A N 1
ATOM 1030 C CA . SER A 1 137 ? -9.105 0.056 -1.529 1.00 68.56 137 SER A CA 1
ATOM 1031 C C . SER A 1 137 ? -10.632 -0.057 -1.574 1.00 68.56 137 SER A C 1
ATOM 1033 O O . SER A 1 137 ? -11.310 0.299 -0.606 1.00 68.56 137 SER A O 1
ATOM 1035 N N . ALA A 1 138 ? -11.192 -0.601 -2.657 1.00 75.81 138 ALA A N 1
ATOM 1036 C CA . ALA A 1 138 ? -12.630 -0.826 -2.786 1.00 75.81 138 ALA A CA 1
ATOM 1037 C C . ALA A 1 138 ? -13.152 -1.917 -1.833 1.00 75.81 138 ALA A C 1
ATOM 1039 O O . ALA A 1 138 ? -14.230 -1.765 -1.254 1.00 75.81 138 ALA A O 1
ATOM 1040 N N . VAL A 1 139 ? -12.392 -2.999 -1.638 1.00 78.00 139 VAL A N 1
ATOM 1041 C CA . VAL A 1 139 ? -12.737 -4.088 -0.708 1.00 78.00 139 VAL A CA 1
ATOM 1042 C C . VAL A 1 139 ? -12.721 -3.597 0.737 1.00 78.00 139 VAL A C 1
ATOM 1044 O O . VAL A 1 139 ? -13.663 -3.852 1.482 1.00 78.00 139 VAL A O 1
ATOM 1047 N N . ILE A 1 140 ? -11.703 -2.832 1.130 1.00 69.38 140 ILE A N 1
ATOM 1048 C CA . ILE A 1 140 ? -11.596 -2.290 2.491 1.00 69.38 140 ILE A CA 1
ATOM 1049 C C . ILE A 1 140 ? -12.727 -1.308 2.778 1.00 69.38 140 ILE A C 1
ATOM 1051 O O . ILE A 1 140 ? -13.307 -1.332 3.860 1.00 69.38 140 ILE A O 1
ATOM 1055 N N . ARG A 1 141 ? -13.111 -0.491 1.794 1.00 66.12 141 ARG A N 1
ATOM 1056 C CA . ARG A 1 141 ? -14.245 0.427 1.933 1.00 66.12 141 ARG A CA 1
ATOM 1057 C C . ARG A 1 141 ? -15.568 -0.312 2.200 1.00 66.12 141 ARG A C 1
ATOM 1059 O O . ARG A 1 141 ? -16.388 0.207 2.945 1.00 66.12 141 ARG A O 1
ATOM 1066 N N . ARG A 1 142 ? -15.747 -1.526 1.662 1.00 67.94 142 ARG A N 1
ATOM 1067 C CA . ARG A 1 142 ? -16.897 -2.415 1.947 1.00 67.94 142 ARG A CA 1
ATOM 1068 C C . ARG A 1 142 ? -16.807 -3.161 3.281 1.00 67.94 142 ARG A C 1
ATOM 1070 O O . ARG A 1 142 ? -17.787 -3.758 3.691 1.00 67.94 142 ARG A O 1
ATOM 1077 N N . ALA A 1 143 ? -15.640 -3.200 3.919 1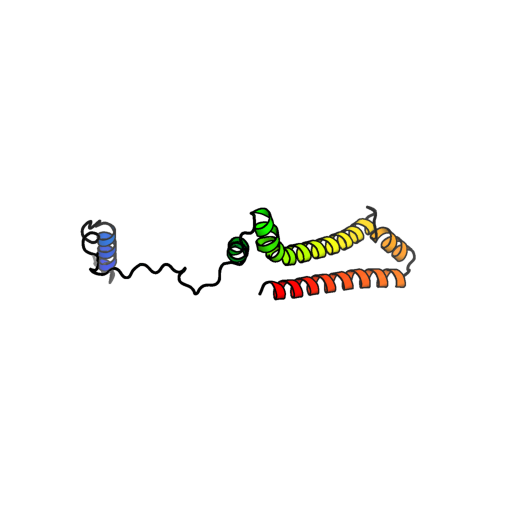.00 64.44 143 ALA A N 1
ATOM 1078 C CA . ALA A 1 143 ? -15.489 -3.789 5.250 1.00 64.44 143 ALA A CA 1
ATOM 1079 C C . ALA A 1 143 ? -15.765 -2.771 6.372 1.00 64.44 143 ALA A C 1
ATOM 1081 O O . ALA A 1 143 ? -15.955 -3.162 7.520 1.00 64.44 143 ALA A O 1
ATOM 1082 N N . ILE A 1 144 ? -15.744 -1.473 6.044 1.00 58.97 144 ILE A N 1
ATOM 1083 C CA . ILE A 1 144 ? -15.953 -0.360 6.984 1.00 58.97 144 ILE A CA 1
ATOM 1084 C C . ILE A 1 144 ? -17.417 0.126 6.982 1.00 58.97 144 ILE A C 1
ATOM 1086 O O . ILE A 1 144 ? -17.864 0.681 7.984 1.00 58.97 144 ILE A O 1
ATOM 1090 N N . ILE A 1 145 ? -18.145 -0.069 5.875 1.00 51.88 145 ILE A N 1
ATOM 1091 C CA . ILE A 1 145 ? -19.564 0.291 5.681 1.00 51.88 145 ILE A CA 1
ATOM 1092 C C . ILE A 1 145 ? -20.378 -0.994 5.589 1.00 51.88 145 ILE A C 1
ATOM 1094 O O . ILE A 1 145 ? -21.416 -1.079 6.277 1.00 51.88 145 ILE A O 1
#

pLDDT: mean 74.05, std 11.46, range [48.38, 90.19]

Foldseek 3Di:
DDDPDDPCVVVVVVVVVVVVPPPVPVPPPPDDPDDPPCPDPPPDDDDPQQLVVQVVVVDDPVSSCVRRPCVLCVLVVVLVVLLVVLVVQVVQLVCCCVPNDDPVVVLNVCVVVVVVVVVVVVVVVNVVSVVVSVVSVVVSVVVND

Organism: NCBI:txid1768241